Protein AF-A0A3B0QNY4-F1 (afdb_monomer)

Organism: NCBI:txid652676

Mean predicted aligned error: 8.35 Å

Solvent-accessible surface area (backbone atoms only — not comparable to full-atom values): 3750 Å² total; per-residue (Å²): 128,51,78,45,77,56,101,59,32,33,29,41,42,50,75,54,93,98,37,78,48,78,41,76,57,82,28,73,48,67,70,59,40,53,51,51,51,50,54,52,50,50,30,50,74,70,71,64,60,68,87,79,77,94,71,84,77,84,128

Structure (mmCIF, N/CA/C/O backbone):
data_AF-A0A3B0QNY4-F1
#
_entry.id   AF-A0A3B0QNY4-F1
#
loop_
_atom_site.group_PDB
_atom_site.id
_atom_site.type_symbol
_atom_site.label_atom_id
_atom_site.label_alt_id
_atom_site.label_comp_id
_atom_site.label_asym_id
_atom_site.label_entity_id
_atom_site.label_seq_id
_atom_site.pdbx_PDB_ins_code
_atom_site.Cartn_x
_atom_site.Cartn_y
_atom_site.Cartn_z
_atom_site.occupancy
_atom_site.B_iso_or_equiv
_atom_site.auth_seq_id
_atom_site.auth_comp_id
_atom_site.auth_asym_id
_atom_site.auth_atom_id
_atom_site.pdbx_PDB_model_num
ATOM 1 N N . MET A 1 1 ? -7.322 -6.294 -0.969 1.00 54.97 1 MET A N 1
ATOM 2 C CA . MET A 1 1 ? -6.224 -5.572 -0.292 1.00 54.97 1 MET A CA 1
ATOM 3 C C . MET A 1 1 ? -4.914 -5.935 -0.979 1.00 54.97 1 MET A C 1
ATOM 5 O O . MET A 1 1 ? -4.174 -6.757 -0.465 1.00 54.97 1 MET A O 1
ATOM 9 N N . GLY A 1 2 ? -4.665 -5.446 -2.193 1.00 57.69 2 GLY A N 1
ATOM 10 C CA . GLY A 1 2 ? -3.574 -5.992 -3.005 1.00 57.69 2 GLY A CA 1
ATOM 11 C C . GLY A 1 2 ? -3.004 -4.984 -3.986 1.00 57.69 2 GLY A C 1
ATOM 12 O O . GLY A 1 2 ? -3.745 -4.173 -4.542 1.00 57.69 2 GLY A O 1
ATOM 13 N N . LEU A 1 3 ? -1.685 -5.056 -4.155 1.00 68.44 3 LEU A N 1
ATOM 14 C CA . LEU A 1 3 ? -0.942 -4.427 -5.237 1.00 68.44 3 LEU A CA 1
ATOM 15 C C . LEU A 1 3 ? -1.256 -5.165 -6.534 1.00 68.44 3 LEU A C 1
ATOM 17 O O . LEU A 1 3 ? -1.081 -6.380 -6.602 1.00 68.44 3 LEU A O 1
ATOM 21 N N . PHE A 1 4 ? -1.699 -4.448 -7.558 1.00 72.31 4 PHE A N 1
ATOM 22 C CA . PHE A 1 4 ? -1.913 -5.020 -8.881 1.00 72.31 4 PHE A CA 1
ATOM 23 C C . PHE A 1 4 ? -1.123 -4.227 -9.914 1.00 72.31 4 PHE A C 1
ATOM 25 O O . PHE A 1 4 ? -1.101 -3.001 -9.893 1.00 72.31 4 PHE A O 1
ATOM 32 N N . LYS A 1 5 ? -0.436 -4.930 -10.810 1.00 75.69 5 LYS A N 1
ATOM 33 C CA . LYS A 1 5 ? 0.334 -4.308 -11.885 1.00 75.69 5 LYS A CA 1
ATOM 34 C C . LYS A 1 5 ? -0.561 -4.175 -13.115 1.00 75.69 5 LYS A C 1
ATOM 36 O O . LYS A 1 5 ? -1.088 -5.178 -13.588 1.00 75.69 5 LYS A O 1
ATOM 41 N N . ARG A 1 6 ? -0.724 -2.960 -13.638 1.00 76.50 6 ARG A N 1
ATOM 42 C CA . ARG A 1 6 ? -1.308 -2.711 -14.965 1.00 76.50 6 ARG A CA 1
ATOM 43 C C . ARG A 1 6 ? -0.205 -2.243 -15.901 1.00 76.50 6 ARG A C 1
ATOM 45 O O . ARG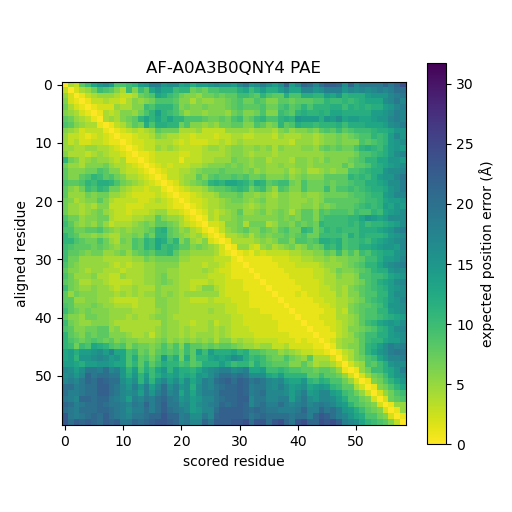 A 1 6 ? 0.395 -1.207 -15.642 1.00 76.50 6 ARG A O 1
ATOM 52 N N . GLU A 1 7 ? 0.067 -3.033 -16.941 1.0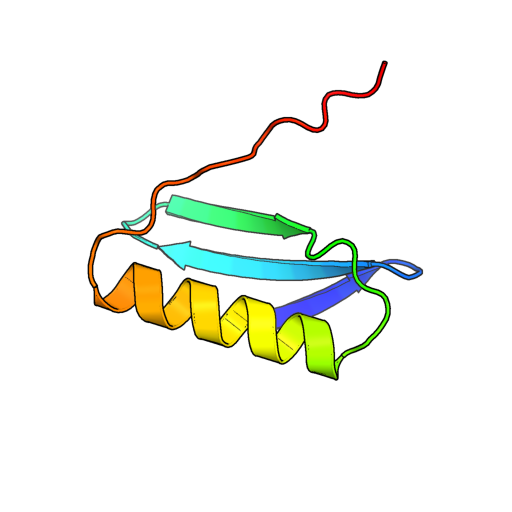0 76.19 7 GLU A N 1
ATOM 53 C CA . GLU A 1 7 ? 1.153 -2.858 -17.924 1.00 76.19 7 GLU A CA 1
ATOM 54 C C . GLU A 1 7 ? 2.544 -2.699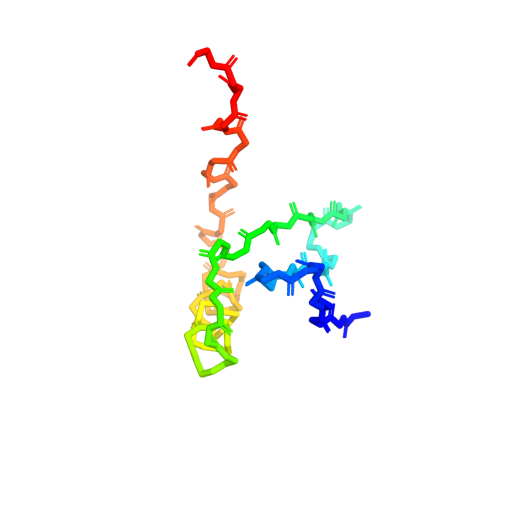 -17.286 1.00 76.19 7 GLU A C 1
ATOM 56 O O . GLU A 1 7 ? 3.311 -3.660 -17.178 1.00 76.19 7 GLU A O 1
ATOM 61 N N . LYS A 1 8 ? 2.858 -1.489 -16.820 1.00 74.12 8 LYS A N 1
ATOM 62 C CA . LYS A 1 8 ? 4.114 -1.103 -16.168 1.00 74.12 8 LYS A CA 1
ATOM 63 C C . LYS A 1 8 ? 3.909 -0.341 -14.862 1.00 74.12 8 LYS A C 1
ATOM 65 O O . LYS A 1 8 ? 4.884 -0.115 -14.169 1.00 74.12 8 LYS A O 1
ATOM 70 N N . VAL A 1 9 ? 2.681 -0.001 -14.490 1.00 77.94 9 VAL A N 1
ATOM 71 C CA . VAL A 1 9 ? 2.385 0.776 -13.286 1.00 77.94 9 VAL A CA 1
ATOM 72 C C . VAL A 1 9 ? 1.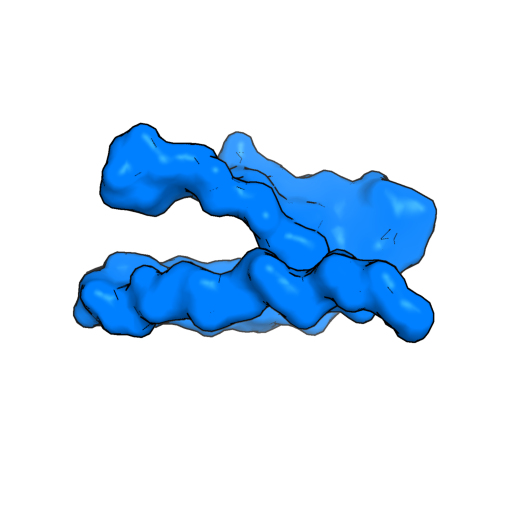828 -0.139 -12.204 1.00 77.94 9 VAL A C 1
ATOM 74 O O . VAL A 1 9 ? 0.868 -0.883 -12.420 1.00 77.94 9 VAL A O 1
ATOM 77 N N . TRP A 1 10 ? 2.429 -0.089 -11.019 1.00 82.25 10 TRP A N 1
ATOM 78 C CA . TRP A 1 10 ? 1.858 -0.701 -9.825 1.00 82.25 10 TRP A CA 1
ATOM 79 C C . TRP A 1 10 ? 0.728 0.164 -9.278 1.00 82.25 10 TRP A C 1
ATOM 81 O O . TRP A 1 10 ? 0.896 1.360 -9.082 1.00 82.25 10 TRP A O 1
ATOM 91 N N . TRP A 1 11 ? -0.416 -0.448 -9.009 1.00 80.06 11 TRP A N 1
ATOM 92 C CA . TRP A 1 11 ? -1.567 0.184 -8.384 1.00 80.06 11 TRP A CA 1
ATOM 93 C C . TRP A 1 11 ? -1.806 -0.410 -7.006 1.00 80.06 11 TRP A C 1
ATOM 95 O O . TRP A 1 11 ? -1.703 -1.621 -6.801 1.00 80.06 11 TRP A O 1
ATOM 105 N N . MET A 1 12 ? -2.184 0.445 -6.068 1.00 78.62 12 MET A N 1
ATOM 106 C CA . MET A 1 12 ? -2.557 0.084 -4.714 1.00 78.62 12 MET A CA 1
ATOM 107 C C . MET A 1 12 ? -4.025 0.385 -4.485 1.00 78.62 12 MET A C 1
ATOM 109 O O . MET A 1 12 ? -4.511 1.484 -4.755 1.00 78.62 12 MET A O 1
ATOM 113 N N . ARG A 1 13 ? -4.729 -0.604 -3.937 1.00 75.56 13 ARG A N 1
ATOM 114 C CA . ARG A 1 13 ? -6.088 -0.438 -3.431 1.00 75.56 13 ARG A CA 1
ATOM 115 C C . ARG A 1 13 ? -6.134 -0.846 -1.969 1.00 75.56 13 ARG A C 1
ATOM 117 O O . ARG A 1 13 ? -5.948 -2.025 -1.645 1.00 75.56 13 ARG A O 1
ATOM 124 N N . PHE A 1 14 ? -6.432 0.118 -1.111 1.00 77.19 14 PHE A N 1
ATOM 125 C CA . PHE A 1 14 ? -6.654 -0.098 0.313 1.00 77.19 14 PHE A CA 1
ATOM 126 C C . PHE A 1 14 ? -7.906 0.652 0.767 1.00 77.19 14 PHE A C 1
ATOM 128 O O . PHE A 1 14 ? -8.361 1.590 0.116 1.00 77.19 14 PHE A O 1
ATOM 135 N N . SER A 1 15 ? -8.504 0.180 1.855 1.00 73.38 15 SER A N 1
ATOM 136 C CA . SER A 1 15 ? -9.645 0.857 2.474 1.00 73.38 15 SER A CA 1
ATOM 137 C C . SER A 1 15 ? -9.127 1.616 3.685 1.00 73.38 15 SER A C 1
ATOM 139 O O . SER A 1 15 ? -8.477 1.016 4.537 1.00 73.38 15 SER A O 1
ATOM 141 N N . TYR A 1 16 ? -9.371 2.918 3.732 1.00 75.69 16 TYR A N 1
ATOM 142 C CA . TYR A 1 16 ? -8.985 3.785 4.835 1.00 75.69 16 TYR A CA 1
ATOM 143 C C . TYR A 1 16 ? -10.151 4.708 5.168 1.00 75.69 16 TYR A C 1
ATOM 145 O O . TYR A 1 16 ? -10.753 5.292 4.270 1.00 75.69 16 TYR A O 1
ATOM 153 N N . ASN A 1 17 ? -10.484 4.811 6.455 1.00 73.88 17 ASN A N 1
ATOM 154 C CA . ASN A 1 17 ? -11.547 5.682 6.955 1.00 73.88 17 ASN A CA 1
ATOM 155 C C . ASN A 1 17 ? -12.906 5.485 6.242 1.00 73.88 17 ASN A C 1
ATOM 157 O O . ASN A 1 17 ? -13.511 6.435 5.747 1.00 73.88 17 ASN A O 1
ATOM 161 N N . SER A 1 18 ? -13.338 4.225 6.092 1.00 77.75 18 SER A N 1
ATOM 162 C CA . SER A 1 18 ? -14.553 3.827 5.350 1.00 77.75 18 SER A CA 1
ATOM 163 C C . SER A 1 18 ? -14.593 4.241 3.869 1.00 77.75 18 SER A C 1
ATOM 165 O O . SER A 1 18 ? -15.596 4.023 3.191 1.00 77.75 18 SER A O 1
ATOM 167 N N . LYS A 1 19 ? -13.491 4.775 3.329 1.00 78.12 19 LYS A N 1
ATOM 168 C CA . LYS A 1 19 ? -13.313 5.103 1.914 1.00 78.12 19 LYS A CA 1
ATOM 169 C C . LYS A 1 19 ? -12.371 4.106 1.256 1.00 78.12 19 LYS A C 1
ATOM 171 O O . LYS A 1 19 ? -11.421 3.605 1.859 1.00 78.12 19 LYS A O 1
ATOM 176 N N . GLN A 1 20 ? -12.631 3.806 -0.011 1.00 77.12 20 GLN A N 1
ATOM 177 C CA . GLN A 1 20 ? -11.715 3.009 -0.818 1.00 77.12 20 GLN A CA 1
ATOM 178 C C . GLN A 1 20 ? -10.768 3.934 -1.564 1.00 77.12 20 GLN A C 1
ATOM 180 O O . GLN A 1 20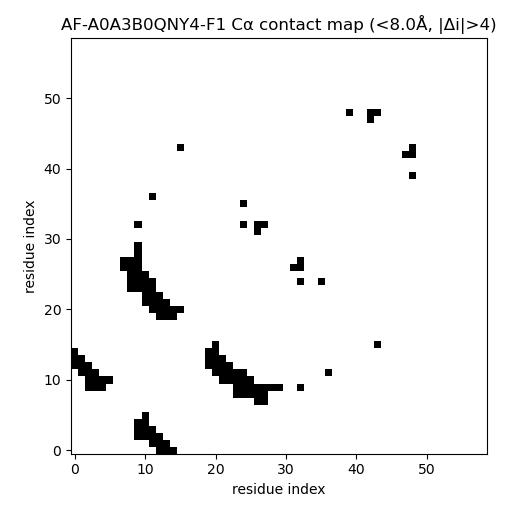 ? -11.183 4.640 -2.478 1.00 77.12 20 GLN A O 1
ATOM 185 N N . VAL A 1 21 ? -9.491 3.878 -1.208 1.00 76.50 21 VAL A N 1
ATOM 186 C CA . VAL A 1 21 ? -8.445 4.642 -1.878 1.00 76.50 21 VAL A CA 1
ATOM 187 C C . VAL A 1 21 ? -7.835 3.772 -2.974 1.00 76.50 21 VAL A C 1
ATOM 189 O O . VAL A 1 21 ? -7.450 2.619 -2.746 1.00 76.50 21 VAL A O 1
ATOM 192 N N . ARG A 1 22 ? -7.771 4.324 -4.189 1.00 75.19 22 ARG A N 1
ATOM 193 C CA . ARG A 1 22 ? -7.074 3.741 -5.341 1.00 75.19 22 ARG A CA 1
ATOM 194 C C . ARG A 1 22 ? -5.967 4.697 -5.750 1.00 75.19 22 ARG A C 1
ATOM 196 O O . ARG A 1 22 ? -6.249 5.840 -6.087 1.00 75.19 22 ARG A O 1
ATOM 203 N N . ARG A 1 23 ? -4.726 4.226 -5.709 1.00 74.75 23 ARG A N 1
ATOM 204 C CA . ARG A 1 23 ? -3.546 5.015 -6.062 1.00 74.75 23 ARG A CA 1
ATOM 205 C C . ARG A 1 23 ? -2.701 4.265 -7.071 1.00 74.75 23 ARG A C 1
ATOM 207 O O . ARG A 1 23 ? -2.345 3.112 -6.829 1.00 74.75 23 ARG A O 1
ATOM 214 N N . SER A 1 24 ? -2.386 4.908 -8.187 1.00 74.12 24 SER A N 1
ATOM 215 C CA . SER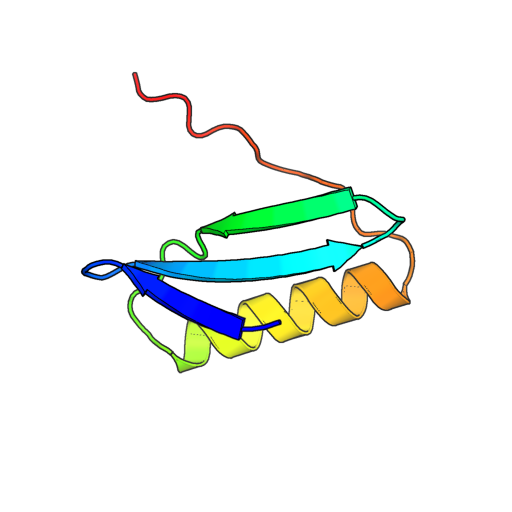 A 1 24 ? -1.242 4.522 -9.001 1.00 74.12 24 SER A CA 1
ATOM 216 C C . SER A 1 24 ? 0.015 4.864 -8.209 1.00 74.12 24 SER A C 1
ATOM 218 O O . SER A 1 24 ? 0.116 5.913 -7.583 1.00 74.12 24 SER A O 1
ATOM 220 N N . CYS A 1 25 ? 0.972 3.954 -8.189 1.00 69.12 25 CYS A N 1
ATOM 221 C CA . CYS A 1 25 ? 2.296 4.222 -7.646 1.00 69.12 25 CYS A CA 1
ATOM 222 C C . CYS A 1 25 ? 3.274 4.627 -8.735 1.00 69.12 25 CYS A C 1
ATOM 224 O O . CYS A 1 25 ? 4.452 4.715 -8.414 1.00 69.12 25 CYS A O 1
ATOM 226 N N . GLU A 1 26 ? 2.798 4.776 -9.986 1.00 71.25 26 GLU A N 1
ATOM 227 C CA . GLU A 1 26 ? 3.525 5.199 -11.204 1.00 71.25 26 GLU A CA 1
ATOM 228 C C . GLU A 1 26 ? 4.932 4.615 -11.342 1.00 71.25 26 GLU A C 1
ATOM 230 O O . GLU A 1 26 ? 5.820 5.144 -11.997 1.00 71.25 26 GLU A O 1
ATOM 235 N N . THR A 1 27 ? 5.140 3.469 -10.711 1.00 71.56 27 THR A N 1
ATOM 236 C CA . THR A 1 27 ? 6.432 2.829 -10.573 1.00 71.56 27 THR A CA 1
ATOM 237 C C . THR A 1 27 ? 6.342 1.488 -11.252 1.00 71.56 27 THR A C 1
ATOM 239 O O . THR A 1 27 ? 5.323 0.800 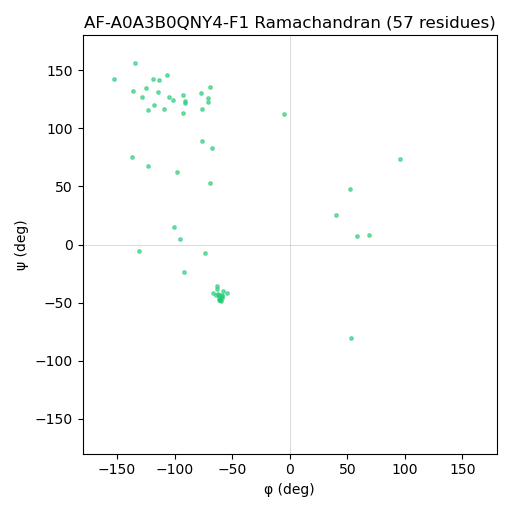-11.181 1.00 71.56 27 THR A O 1
ATOM 242 N N . THR A 1 28 ? 7.441 1.119 -11.898 1.00 73.25 28 THR A N 1
ATOM 243 C CA . THR A 1 28 ? 7.619 -0.165 -12.586 1.00 73.25 28 THR A CA 1
ATOM 244 C C . THR A 1 28 ? 8.232 -1.218 -11.669 1.00 73.25 28 THR A C 1
ATOM 246 O O . THR A 1 28 ? 8.019 -2.423 -11.837 1.00 73.25 28 THR A O 1
ATOM 249 N N . SER A 1 29 ? 8.947 -0.761 -10.641 1.00 80.12 29 SER A N 1
ATOM 250 C CA . SER A 1 29 ? 9.686 -1.597 -9.701 1.00 80.12 29 SER A CA 1
ATOM 251 C C . SER A 1 29 ? 8.830 -1.984 -8.501 1.00 80.12 29 SER A C 1
ATOM 253 O O . SER A 1 29 ? 8.402 -1.125 -7.732 1.00 80.12 29 SER A O 1
ATOM 255 N N . LYS A 1 30 ? 8.669 -3.295 -8.281 1.00 77.06 30 LYS A N 1
ATOM 256 C CA . LYS A 1 30 ? 7.938 -3.848 -7.127 1.00 77.06 30 LYS A CA 1
ATOM 257 C C . LYS A 1 30 ? 8.470 -3.312 -5.791 1.00 77.06 30 LYS A C 1
ATOM 259 O O . LYS A 1 30 ? 7.679 -2.915 -4.948 1.00 77.06 30 LYS A O 1
ATOM 264 N N . LYS A 1 31 ? 9.798 -3.212 -5.647 1.00 81.94 31 LYS A N 1
ATOM 265 C CA . LYS A 1 31 ? 10.452 -2.657 -4.447 1.00 81.94 31 LYS A CA 1
ATOM 266 C C . LYS A 1 31 ? 10.031 -1.215 -4.151 1.00 81.94 31 LYS A C 1
ATOM 268 O O . LYS A 1 31 ? 9.759 -0.891 -3.001 1.00 81.94 31 LYS A O 1
ATOM 273 N N . LEU A 1 32 ? 9.966 -0.361 -5.178 1.00 80.69 32 LEU A N 1
ATOM 274 C CA . LEU A 1 32 ? 9.531 1.031 -5.013 1.00 80.69 32 LEU A CA 1
ATOM 275 C C . LEU A 1 32 ? 8.054 1.093 -4.626 1.00 80.69 32 LEU A C 1
ATOM 277 O O . LEU A 1 32 ? 7.695 1.831 -3.713 1.00 80.69 32 LEU A O 1
ATOM 281 N N . ALA A 1 33 ? 7.218 0.263 -5.252 1.00 80.06 33 ALA A N 1
ATOM 282 C CA . ALA A 1 33 ? 5.822 0.144 -4.864 1.00 80.06 33 ALA A CA 1
ATOM 283 C C . ALA A 1 33 ? 5.695 -0.306 -3.394 1.00 80.06 33 ALA A C 1
ATOM 285 O O . ALA A 1 33 ? 5.026 0.348 -2.608 1.00 80.06 33 ALA A O 1
ATOM 286 N N . GLU A 1 34 ? 6.394 -1.350 -2.952 1.00 82.38 34 GLU A N 1
ATOM 287 C CA . GLU A 1 34 ? 6.362 -1.786 -1.546 1.00 82.38 34 GLU A CA 1
ATOM 288 C C . GLU A 1 34 ? 6.795 -0.679 -0.569 1.00 82.38 34 GLU A C 1
ATOM 290 O O . GLU A 1 34 ? 6.146 -0.482 0.459 1.00 82.38 34 GLU A O 1
ATOM 295 N N . GLN A 1 35 ? 7.824 0.102 -0.912 1.00 84.56 35 GLN A N 1
ATOM 296 C CA . GLN A 1 35 ? 8.255 1.252 -0.110 1.00 84.56 35 GLN A CA 1
ATOM 297 C C . GLN A 1 35 ? 7.194 2.358 -0.034 1.00 84.56 35 GLN A C 1
ATOM 299 O O . GLN A 1 35 ? 6.951 2.886 1.052 1.00 84.56 35 GLN A O 1
ATOM 304 N N . ILE A 1 36 ? 6.542 2.695 -1.153 1.00 82.81 36 ILE A N 1
ATOM 305 C CA . ILE A 1 36 ? 5.435 3.665 -1.182 1.00 82.81 36 ILE A CA 1
ATOM 306 C C . ILE A 1 36 ? 4.279 3.159 -0.313 1.00 82.81 36 ILE A C 1
ATOM 308 O O . ILE A 1 36 ? 3.748 3.917 0.494 1.00 82.81 36 ILE A O 1
ATOM 312 N N . LEU A 1 37 ? 3.943 1.868 -0.397 1.00 79.88 37 LEU A N 1
ATOM 313 C CA . LEU A 1 37 ? 2.890 1.265 0.423 1.00 79.88 37 LEU A CA 1
ATOM 314 C C . LEU A 1 37 ? 3.226 1.343 1.912 1.00 79.88 37 LEU A C 1
ATOM 316 O O . LEU A 1 37 ? 2.354 1.674 2.710 1.00 79.88 37 LEU A O 1
ATOM 320 N N . CYS A 1 38 ? 4.476 1.065 2.290 1.00 83.69 38 CYS A N 1
ATOM 321 C CA . CYS A 1 38 ? 4.936 1.214 3.668 1.00 83.69 38 CYS A CA 1
ATOM 322 C C . CYS A 1 38 ? 4.807 2.660 4.149 1.00 83.69 38 CYS A C 1
ATOM 324 O O . CYS A 1 38 ? 4.218 2.876 5.200 1.00 83.69 38 CYS A O 1
ATOM 326 N N . LYS A 1 39 ? 5.267 3.649 3.372 1.00 84.50 39 LYS A N 1
ATOM 327 C CA . LYS A 1 39 ? 5.127 5.071 3.736 1.00 84.50 39 LYS A CA 1
ATOM 328 C C . LYS A 1 39 ? 3.665 5.477 3.916 1.00 84.50 39 LYS A C 1
ATOM 330 O O . LYS A 1 39 ? 3.322 6.106 4.911 1.00 84.50 39 LYS A O 1
ATOM 335 N N . VAL A 1 40 ? 2.806 5.078 2.979 1.00 81.12 40 VAL A N 1
ATOM 336 C CA . VAL A 1 40 ? 1.360 5.329 3.031 1.00 81.12 40 VAL A CA 1
ATOM 337 C C . VAL A 1 40 ? 0.737 4.674 4.263 1.00 81.12 40 VAL A C 1
ATOM 339 O O . VAL A 1 40 ? -0.001 5.330 4.989 1.00 81.12 40 VAL A O 1
ATOM 342 N N . LYS A 1 41 ? 1.075 3.411 4.556 1.00 79.62 41 LYS A N 1
ATOM 343 C CA . LYS A 1 41 ? 0.639 2.721 5.780 1.00 79.62 41 LYS A CA 1
ATOM 344 C C . LYS A 1 41 ? 1.089 3.454 7.037 1.00 79.62 41 LYS A C 1
ATOM 346 O O . LYS A 1 41 ? 0.280 3.610 7.939 1.00 79.62 41 LYS A O 1
ATOM 351 N N . THR A 1 42 ? 2.335 3.916 7.097 1.00 85.25 42 THR A N 1
ATOM 352 C CA . THR A 1 42 ? 2.838 4.680 8.244 1.00 85.25 42 THR A CA 1
ATOM 353 C C . THR A 1 42 ? 2.038 5.968 8.435 1.00 85.25 42 THR A C 1
ATOM 355 O O . THR A 1 42 ? 1.544 6.207 9.529 1.00 85.25 42 THR A O 1
ATOM 358 N N . GLN A 1 43 ? 1.793 6.738 7.369 1.00 81.56 43 GLN A N 1
ATOM 359 C CA . GLN A 1 43 ? 0.978 7.961 7.439 1.00 81.56 43 GLN A CA 1
ATOM 360 C C . GLN A 1 43 ? -0.483 7.697 7.833 1.00 81.56 43 GLN A C 1
ATOM 362 O O . GLN A 1 43 ? -1.091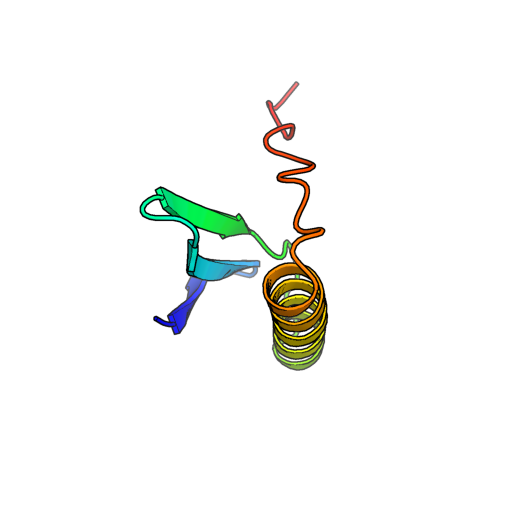 8.494 8.547 1.00 81.56 43 GLN A O 1
ATOM 367 N N . ILE A 1 44 ? -1.047 6.578 7.374 1.00 80.38 44 ILE A N 1
ATOM 368 C CA . ILE A 1 44 ? -2.380 6.096 7.758 1.00 80.38 44 ILE A CA 1
ATOM 369 C C . ILE A 1 44 ? -2.434 5.810 9.258 1.00 80.38 44 ILE A C 1
ATOM 371 O O . ILE A 1 44 ? -3.365 6.264 9.922 1.00 80.38 44 ILE A O 1
ATOM 375 N N . THR A 1 45 ? -1.434 5.095 9.783 1.00 80.19 45 THR A N 1
ATOM 376 C CA . THR A 1 45 ? -1.304 4.788 11.214 1.00 80.19 45 THR A CA 1
ATOM 377 C C . THR A 1 45 ? -1.127 6.058 12.043 1.00 80.19 45 THR A C 1
ATOM 379 O O . THR A 1 45 ? -1.710 6.176 13.114 1.00 80.19 45 THR A O 1
ATOM 382 N N . GLU A 1 46 ? -0.377 7.034 11.534 1.00 81.25 46 GLU A N 1
ATOM 383 C CA . GLU A 1 46 ? -0.179 8.338 12.177 1.00 81.25 46 GLU A CA 1
ATOM 384 C C . GLU A 1 46 ? -1.413 9.257 12.091 1.00 81.25 46 GLU A C 1
ATOM 386 O O . GLU A 1 46 ? -1.411 10.336 12.682 1.00 81.25 46 GLU A O 1
ATOM 391 N N . GLY A 1 47 ? -2.460 8.878 11.345 1.00 74.56 47 GLY A N 1
ATOM 392 C CA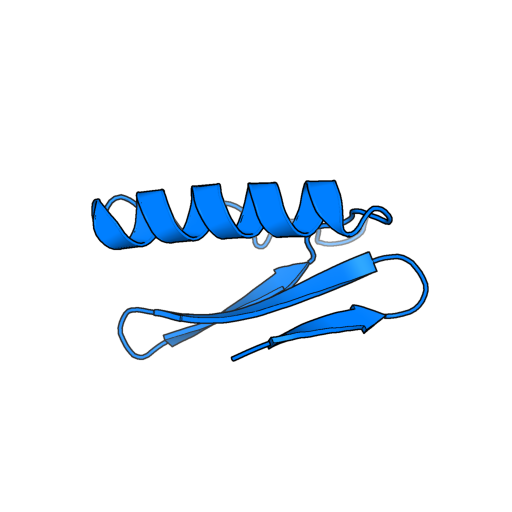 . GLY A 1 47 ? -3.658 9.703 11.143 1.00 74.56 47 GLY A CA 1
ATOM 393 C C . GLY A 1 47 ? -3.421 10.960 10.296 1.00 74.56 47 GLY A C 1
ATOM 394 O O . GLY A 1 47 ? -4.312 11.795 10.164 1.00 74.56 47 GLY A O 1
ATOM 395 N N . LYS A 1 48 ? -2.230 11.096 9.701 1.00 67.69 48 LYS A N 1
ATOM 396 C CA . LYS A 1 48 ? -1.808 12.229 8.861 1.00 67.69 48 LYS A CA 1
ATOM 397 C C . LYS A 1 48 ? -1.889 11.927 7.372 1.00 67.69 48 LYS A C 1
ATOM 399 O O . LYS A 1 48 ? -1.293 12.648 6.574 1.00 67.69 48 LYS A O 1
ATOM 404 N N . PHE A 1 49 ? -2.585 10.861 6.986 1.00 66.25 49 PHE A N 1
ATOM 405 C CA . PHE A 1 49 ? -2.770 10.528 5.582 1.00 66.25 49 PHE A CA 1
ATOM 406 C C . PHE A 1 49 ? -3.658 11.582 4.906 1.00 66.25 49 PHE A C 1
ATOM 408 O O . PHE A 1 49 ? -4.874 11.436 4.794 1.00 66.25 49 PHE A O 1
ATOM 415 N N . LEU A 1 50 ? -3.029 12.682 4.495 1.00 56.97 50 LEU A N 1
ATOM 416 C CA . LEU A 1 50 ? -3.595 13.679 3.611 1.00 56.97 50 LEU A CA 1
ATOM 417 C C . LEU A 1 50 ? -3.672 13.024 2.239 1.00 56.97 50 LEU A C 1
ATOM 419 O O . LEU A 1 50 ? -2.671 12.556 1.701 1.00 56.97 50 LEU A O 1
ATOM 423 N N . GLU A 1 51 ? -4.878 12.974 1.691 1.00 58.38 51 GLU A N 1
ATOM 424 C CA . GLU A 1 51 ? -5.201 12.427 0.377 1.00 58.38 51 GLU A CA 1
ATOM 425 C C . GLU A 1 51 ? -4.621 13.337 -0.733 1.00 58.38 51 GLU A C 1
ATOM 427 O O . GLU A 1 51 ? -5.329 13.814 -1.609 1.00 58.38 51 GLU A O 1
ATOM 432 N N . VAL A 1 52 ? -3.321 13.647 -0.685 1.00 58.72 52 VAL A N 1
ATOM 433 C CA . VAL A 1 52 ? -2.644 14.542 -1.629 1.00 58.72 52 VAL A CA 1
ATOM 434 C C . VAL A 1 52 ? -2.430 13.778 -2.916 1.00 58.72 52 VAL A C 1
ATOM 436 O O . VAL A 1 52 ? -1.757 12.757 -2.895 1.00 58.72 52 VAL A O 1
ATOM 439 N N . GLU A 1 53 ? -3.060 14.246 -3.993 1.00 54.75 53 GLU A N 1
ATOM 440 C CA . GLU A 1 53 ? -2.935 13.830 -5.402 1.00 54.75 53 GLU A CA 1
ATOM 441 C C . GLU A 1 53 ? -3.942 12.807 -5.942 1.00 54.75 53 GLU A C 1
ATOM 443 O O . GLU A 1 53 ? -3.631 11.670 -6.285 1.00 54.75 53 GLU A O 1
ATOM 448 N N . ALA A 1 54 ? -5.164 13.297 -6.142 1.00 44.84 54 ALA A N 1
ATOM 449 C CA . ALA A 1 54 ? -5.896 13.033 -7.378 1.00 44.84 54 ALA A CA 1
ATOM 450 C C . ALA A 1 54 ? -5.736 14.236 -8.331 1.00 44.84 54 ALA A C 1
ATOM 452 O O . ALA A 1 54 ? -6.701 14.934 -8.635 1.00 44.84 54 ALA A O 1
ATOM 453 N N . ARG A 1 55 ? -4.502 14.532 -8.751 1.00 45.84 55 ARG A N 1
ATOM 454 C CA . ARG A 1 55 ? -4.236 15.463 -9.854 1.00 45.84 55 ARG A CA 1
ATOM 455 C C . ARG A 1 55 ? -3.160 14.881 -10.754 1.00 45.84 55 ARG A C 1
ATOM 457 O O . ARG A 1 55 ? -2.037 15.346 -10.750 1.00 45.84 55 ARG A O 1
ATOM 464 N N . ASP A 1 56 ? -3.559 13.896 -11.541 1.00 43.00 56 ASP A N 1
ATOM 465 C CA . ASP A 1 56 ? -3.039 13.819 -12.901 1.00 43.00 56 ASP A CA 1
ATOM 466 C C . ASP A 1 56 ? -4.244 13.833 -13.845 1.00 43.00 56 ASP A C 1
ATOM 468 O O . ASP A 1 56 ? -4.675 12.839 -14.431 1.00 43.00 56 ASP A O 1
ATOM 472 N N . THR A 1 57 ? -4.911 14.991 -13.868 1.00 46.53 57 THR A N 1
ATOM 473 C CA . THR A 1 57 ? -5.792 15.329 -14.980 1.00 46.53 57 THR A CA 1
ATOM 474 C C . THR A 1 57 ? -4.867 15.728 -16.117 1.00 46.53 57 THR A C 1
ATOM 476 O O . THR A 1 57 ? -4.463 16.882 -16.202 1.00 46.53 57 THR A O 1
ATOM 479 N N . THR A 1 58 ? -4.480 14.728 -16.905 1.00 45.50 58 THR A N 1
ATOM 480 C CA . THR A 1 58 ? -4.143 14.807 -18.334 1.00 45.50 58 THR A CA 1
ATOM 481 C C . THR A 1 58 ? -4.390 16.206 -18.931 1.00 45.50 58 THR A C 1
ATOM 483 O O . THR A 1 58 ? -5.549 16.607 -19.063 1.00 45.50 58 THR A O 1
ATOM 486 N N . PHE A 1 59 ? -3.323 16.914 -19.309 1.00 41.50 59 PHE A N 1
ATOM 487 C CA . PHE A 1 59 ? -3.333 17.981 -20.316 1.00 41.50 59 PHE A CA 1
ATOM 488 C C . PHE A 1 59 ? -2.133 17.803 -21.240 1.00 41.50 59 PHE A C 1
ATOM 490 O O . PHE A 1 59 ? -1.026 17.553 -20.712 1.00 41.50 59 PHE A O 1
#

Foldseek 3Di:
DDWDDDPQWTWDWDQAPNDIDIDTLRHNDPVSVVVVVVVQVVCSVVVNNDVPDPPPPDD

Secondary structure (DSSP, 8-state):
-EEEEETTEEEEEEEETTEEEEEE---S-HHHHHHHHHHHHHHHHTT------------

Sequence (59 aa):
MGLFKREKVWWMRFSYNSKQVRRSCETTSKKLAEQILCKVKTQITEGKFLEVEARDTTF

Radius of gyration: 11.67 Å; Cα contacts (8 Å, |Δi|>4): 62; chains: 1; bounding box: 25×24×32 Å

pLDDT: mean 71.88, std 11.79, range [41.5, 85.25]

Nearest PDB structures (foldseek):
  3zl8-assembly1_A  TM=6.047E-01  e=3.611E+00  Thermotoga maritima
  3c7k-assembly2_C  TM=5.064E-01  e=3.365E+00  Mus musculus
  4hmy-assembly1_M  TM=4.777E-01  e=4.157E+00  Mus musculus
  7rwb-assembly1_M  TM=4.963E-01  e=6.347E+00  Mus musculus
  6gzz-assembly1_V4  TM=3.670E-01  e=3.136E+00  Thermus thermophilus HB8